Protein AF-A0A2E5I6U4-F1 (afdb_monomer_lite)

Radius of gyration: 14.62 Å; chains: 1; bounding box: 36×22×35 Å

Secondary structure (DSSP, 8-state):
-HHHHHHHHHHHHHHHHHHHHHHHHHHH-TTS-HHHHHHTT-HHHHHHHHHHHHHHHHHHHTT-

pLDDT: mean 90.47, std 5.96, range [66.25, 96.5]

Sequence (64 aa):
MRAIGWSVVAALGFSIGIGLALKVFDMMSTDIEEWEEIKNGNMGVALIFVTLIASVAFLIHKVL

Structure (mmCIF, N/CA/C/O backbone):
data_AF-A0A2E5I6U4-F1
#
_entry.id   AF-A0A2E5I6U4-F1
#
loop_
_atom_site.group_PDB
_atom_site.id
_atom_site.type_symbol
_atom_site.label_atom_id
_atom_site.label_alt_id
_atom_site.label_comp_id
_atom_site.label_asym_id
_atom_site.label_entity_id
_atom_site.label_seq_id
_atom_site.pdbx_PDB_ins_code
_atom_site.Cartn_x
_atom_site.Cartn_y
_atom_site.Cartn_z
_atom_site.occupancy
_atom_site.B_iso_or_equiv
_atom_site.auth_seq_id
_atom_site.auth_comp_id
_atom_site.auth_asym_id
_atom_site.auth_atom_id
_atom_site.pdbx_PDB_model_num
ATOM 1 N N . MET A 1 1 ? 23.593 -13.026 -15.650 1.00 71.31 1 MET A N 1
ATOM 2 C CA . MET A 1 1 ? 23.827 -11.762 -14.906 1.00 71.31 1 MET A CA 1
ATOM 3 C C . MET A 1 1 ? 22.869 -10.632 -15.302 1.00 71.31 1 MET A C 1
ATOM 5 O O . MET A 1 1 ? 22.290 -10.042 -14.405 1.00 71.31 1 MET A O 1
ATOM 9 N N . ARG A 1 2 ? 22.609 -10.360 -16.597 1.00 83.62 2 ARG A N 1
ATOM 10 C CA . ARG A 1 2 ? 21.663 -9.297 -17.031 1.00 83.62 2 ARG A CA 1
ATOM 11 C C . ARG A 1 2 ? 20.224 -9.471 -16.510 1.00 83.62 2 ARG A C 1
ATOM 13 O O . ARG A 1 2 ? 19.627 -8.497 -16.074 1.00 83.62 2 ARG A O 1
ATOM 20 N N . ALA A 1 3 ? 19.697 -10.699 -16.511 1.00 85.75 3 ALA A N 1
ATOM 21 C CA . ALA A 1 3 ? 18.346 -10.991 -16.012 1.00 85.75 3 ALA A CA 1
ATOM 22 C C . ALA A 1 3 ? 18.185 -10.691 -14.510 1.00 85.75 3 ALA A C 1
ATOM 24 O O . ALA A 1 3 ? 17.186 -10.110 -14.104 1.00 85.75 3 ALA A O 1
ATOM 25 N N . ILE A 1 4 ? 19.208 -11.007 -13.708 1.00 90.31 4 ILE A N 1
ATOM 26 C CA . ILE A 1 4 ? 19.222 -10.735 -12.263 1.00 90.31 4 ILE A CA 1
ATOM 27 C C . ILE A 1 4 ? 19.172 -9.220 -12.006 1.00 90.31 4 ILE A C 1
ATOM 29 O O . ILE A 1 4 ? 18.405 -8.757 -11.166 1.00 90.31 4 ILE A O 1
ATOM 33 N N . GLY A 1 5 ? 19.924 -8.430 -12.782 1.00 91.31 5 GLY A N 1
ATOM 34 C CA . GLY A 1 5 ? 19.888 -6.968 -12.686 1.00 91.31 5 GLY A CA 1
ATOM 35 C C . GLY A 1 5 ? 18.493 -6.393 -12.947 1.00 91.31 5 GLY A C 1
ATOM 36 O O . GLY A 1 5 ? 17.991 -5.610 -12.145 1.00 91.31 5 GLY A O 1
ATOM 37 N N . TRP A 1 6 ? 17.827 -6.840 -14.015 1.00 89.88 6 TRP A N 1
ATOM 38 C CA . TRP A 1 6 ? 16.466 -6.392 -14.330 1.00 89.88 6 TRP A CA 1
ATOM 39 C C . TRP A 1 6 ? 15.429 -6.828 -13.294 1.00 89.88 6 TRP A C 1
ATOM 41 O O . TRP A 1 6 ? 14.542 -6.040 -12.977 1.00 89.88 6 TRP A O 1
ATOM 51 N N . SER A 1 7 ? 15.562 -8.021 -12.702 1.00 89.44 7 SER A N 1
ATOM 52 C CA . SER A 1 7 ? 14.660 -8.444 -11.621 1.00 89.44 7 SER A CA 1
ATOM 53 C C . SER A 1 7 ? 14.781 -7.576 -10.366 1.00 89.44 7 SER A C 1
ATOM 55 O O . SER A 1 7 ? 13.770 -7.293 -9.730 1.00 89.44 7 SER A O 1
ATOM 57 N N . VAL A 1 8 ? 15.984 -7.092 -10.036 1.00 92.88 8 VAL A N 1
ATOM 58 C CA . VAL A 1 8 ? 16.184 -6.181 -8.895 1.00 92.88 8 VAL A CA 1
ATOM 59 C C . VAL A 1 8 ? 15.533 -4.828 -9.166 1.00 92.88 8 VAL A C 1
ATOM 61 O O . VAL A 1 8 ? 14.819 -4.308 -8.314 1.00 92.88 8 VAL A O 1
ATOM 64 N N . VAL A 1 9 ? 15.729 -4.275 -10.365 1.00 91.69 9 VAL A N 1
ATOM 65 C CA . VAL A 1 9 ? 15.105 -3.004 -10.760 1.00 91.69 9 VAL A CA 1
ATOM 66 C C . VAL A 1 9 ? 13.579 -3.115 -10.736 1.00 91.69 9 VAL A C 1
ATOM 68 O O . VAL A 1 9 ? 12.913 -2.240 -10.185 1.00 91.69 9 VAL A O 1
ATOM 71 N N . ALA A 1 10 ? 13.027 -4.212 -11.264 1.00 88.25 10 ALA A N 1
ATOM 72 C CA . ALA A 1 10 ? 11.593 -4.475 -11.228 1.00 88.25 10 ALA A CA 1
ATOM 73 C C . ALA A 1 10 ? 11.065 -4.582 -9.787 1.00 88.25 10 ALA A C 1
ATOM 75 O O . ALA A 1 10 ? 10.058 -3.958 -9.463 1.00 88.25 10 ALA A O 1
ATOM 76 N N . ALA A 1 11 ? 11.764 -5.302 -8.903 1.00 90.12 11 ALA A N 1
ATOM 77 C CA . ALA A 1 11 ? 11.378 -5.439 -7.498 1.00 90.12 11 ALA A CA 1
ATOM 78 C C . ALA A 1 11 ? 11.389 -4.094 -6.749 1.00 90.12 11 ALA A C 1
ATOM 80 O O . ALA A 1 11 ? 10.470 -3.801 -5.983 1.00 90.12 11 ALA A O 1
ATOM 81 N N . LEU A 1 12 ? 12.392 -3.248 -7.002 1.00 93.38 12 LEU A N 1
ATOM 82 C CA . LEU A 1 12 ? 12.463 -1.909 -6.416 1.00 93.38 12 LEU A CA 1
ATOM 83 C C . LEU A 1 12 ? 11.317 -1.022 -6.911 1.00 93.38 12 LEU A C 1
ATOM 85 O O . LEU A 1 12 ? 10.606 -0.445 -6.090 1.00 93.38 12 LEU A O 1
ATOM 89 N N . GLY A 1 13 ? 11.078 -0.972 -8.224 1.00 90.44 13 GLY A N 1
ATOM 90 C CA . GLY A 1 13 ? 9.947 -0.230 -8.790 1.00 90.44 13 GLY A CA 1
ATOM 91 C C . GLY A 1 13 ? 8.602 -0.697 -8.224 1.00 90.44 13 GLY A C 1
ATOM 92 O O . GLY A 1 13 ? 7.757 0.124 -7.869 1.00 90.44 13 GLY A O 1
ATOM 93 N N . PHE A 1 14 ? 8.438 -2.009 -8.050 1.00 88.88 14 PHE A N 1
ATOM 94 C CA . PHE A 1 14 ? 7.243 -2.606 -7.462 1.00 88.88 14 PHE A CA 1
ATOM 95 C C . PHE A 1 14 ? 7.027 -2.186 -6.003 1.00 88.88 14 PHE A C 1
ATOM 97 O O . PHE A 1 14 ? 5.926 -1.771 -5.638 1.00 88.88 14 PHE A O 1
ATOM 104 N N . SER A 1 15 ? 8.080 -2.229 -5.178 1.00 91.38 15 SER A N 1
ATOM 105 C CA . SER A 1 15 ? 8.004 -1.805 -3.773 1.00 91.38 15 SER A CA 1
ATOM 106 C C . SER A 1 15 ? 7.593 -0.338 -3.625 1.00 91.38 15 SER A C 1
ATOM 108 O O . SER A 1 15 ? 6.775 -0.011 -2.766 1.00 91.38 15 SER A O 1
ATOM 110 N N . ILE A 1 16 ? 8.088 0.531 -4.513 1.00 92.44 16 ILE A N 1
ATOM 111 C CA . ILE A 1 16 ? 7.726 1.951 -4.541 1.00 92.44 16 ILE A CA 1
ATOM 112 C C . ILE A 1 16 ? 6.255 2.114 -4.937 1.00 92.44 16 ILE A C 1
ATOM 114 O O . ILE A 1 16 ? 5.527 2.855 -4.280 1.00 92.44 16 ILE A O 1
ATOM 118 N N . GLY A 1 17 ? 5.796 1.396 -5.967 1.00 90.19 17 GLY A N 1
ATOM 119 C CA . GLY A 1 17 ? 4.400 1.432 -6.410 1.00 90.19 17 GLY A CA 1
ATOM 120 C C . GLY A 1 17 ? 3.415 1.015 -5.314 1.00 90.19 17 GLY A C 1
ATOM 121 O O . GLY A 1 17 ? 2.437 1.722 -5.070 1.00 90.19 17 GLY A O 1
ATOM 122 N N . ILE A 1 18 ? 3.698 -0.083 -4.605 1.00 92.44 18 ILE A N 1
ATOM 123 C CA . ILE A 1 18 ? 2.878 -0.524 -3.465 1.00 92.44 18 ILE A CA 1
ATOM 124 C C . ILE A 1 18 ? 2.920 0.502 -2.329 1.00 92.44 18 ILE A C 1
ATOM 126 O O . ILE A 1 18 ? 1.872 0.852 -1.792 1.00 92.44 18 ILE A O 1
ATOM 130 N N . GLY A 1 19 ? 4.106 1.003 -1.974 1.00 93.06 19 GLY A N 1
ATOM 131 C CA . GLY A 1 19 ? 4.256 1.983 -0.897 1.00 93.06 19 GLY A CA 1
ATOM 132 C C . GLY A 1 19 ? 3.463 3.266 -1.154 1.00 93.06 19 GLY A C 1
ATOM 133 O O . GLY A 1 19 ? 2.808 3.775 -0.248 1.00 93.06 19 GLY A O 1
ATOM 134 N N . LEU A 1 20 ? 3.454 3.753 -2.398 1.00 94.19 20 LEU A N 1
ATOM 135 C CA . LEU A 1 20 ? 2.644 4.906 -2.795 1.00 94.19 20 LEU A CA 1
ATOM 136 C C . LEU A 1 20 ? 1.145 4.613 -2.717 1.00 94.19 20 LEU A C 1
ATOM 138 O O . LEU A 1 20 ? 0.405 5.438 -2.192 1.00 94.19 20 LEU A O 1
ATOM 142 N N . ALA A 1 21 ? 0.695 3.451 -3.194 1.00 92.56 21 ALA A N 1
ATOM 143 C CA . ALA A 1 21 ? -0.715 3.074 -3.119 1.00 92.56 21 ALA A CA 1
ATOM 144 C C . ALA A 1 21 ? -1.208 3.001 -1.666 1.00 92.56 21 ALA A C 1
ATOM 146 O O . ALA A 1 21 ? -2.257 3.556 -1.348 1.00 92.56 21 ALA A O 1
ATOM 147 N N . LEU A 1 22 ? -0.419 2.384 -0.780 1.00 93.81 22 LEU A N 1
ATOM 148 C CA . LEU A 1 22 ? -0.712 2.332 0.653 1.00 93.81 22 LEU A CA 1
ATOM 149 C C . LEU A 1 22 ? -0.728 3.730 1.274 1.00 93.81 22 LEU A C 1
ATOM 151 O O . LEU A 1 22 ? -1.624 4.032 2.053 1.00 93.81 22 LEU A O 1
ATOM 155 N N . LYS A 1 23 ? 0.221 4.602 0.908 1.00 92.88 23 LYS A N 1
ATOM 156 C CA . LYS A 1 23 ? 0.268 5.959 1.459 1.00 92.88 23 LYS A CA 1
ATOM 157 C C . LYS A 1 23 ? -0.908 6.821 1.004 1.00 92.88 23 LYS A C 1
ATOM 159 O O . LYS A 1 23 ? -1.434 7.594 1.793 1.00 92.88 23 LYS A O 1
ATOM 164 N N . VAL A 1 24 ? -1.313 6.701 -0.259 1.00 93.94 24 VAL A N 1
ATOM 165 C CA . VAL A 1 24 ? -2.499 7.396 -0.776 1.00 93.94 24 VAL A CA 1
ATOM 166 C C . VAL A 1 24 ? -3.757 6.875 -0.092 1.00 93.94 24 VAL A C 1
ATOM 168 O O . VAL A 1 24 ? -4.620 7.678 0.237 1.00 93.94 24 VAL A O 1
ATOM 171 N N . PHE A 1 25 ? -3.851 5.565 0.150 1.00 93.19 25 PHE A N 1
ATOM 172 C CA . PHE A 1 25 ? -4.966 4.989 0.897 1.00 93.19 25 PHE A CA 1
ATOM 173 C C . PHE A 1 25 ? -5.052 5.582 2.310 1.00 93.19 25 PHE A C 1
ATOM 175 O O . PHE A 1 25 ? -6.049 6.220 2.608 1.00 93.19 25 PHE A O 1
ATOM 182 N N . ASP A 1 26 ? -3.970 5.501 3.089 1.00 92.56 26 ASP A N 1
ATOM 183 C CA . ASP A 1 26 ? -3.818 6.095 4.433 1.00 92.56 26 ASP A CA 1
ATOM 184 C C . ASP A 1 26 ? -4.196 7.590 4.476 1.00 92.56 26 ASP A C 1
ATOM 186 O O . ASP A 1 26 ? -4.867 8.063 5.387 1.00 92.56 26 ASP A O 1
ATOM 190 N N . MET A 1 27 ? -3.834 8.357 3.442 1.00 92.62 27 MET A N 1
ATOM 191 C CA . MET A 1 27 ? -4.221 9.771 3.336 1.00 92.62 27 MET A CA 1
ATOM 192 C C . MET A 1 27 ? -5.715 9.997 3.073 1.00 92.62 27 MET A C 1
ATOM 194 O O . MET A 1 27 ? -6.218 11.083 3.352 1.00 92.62 27 MET A O 1
ATOM 198 N N . MET A 1 28 ? -6.407 9.026 2.483 1.00 92.94 28 MET A N 1
ATOM 199 C CA . MET A 1 28 ? -7.840 9.102 2.194 1.00 92.94 28 MET A CA 1
ATOM 200 C C . MET A 1 28 ? -8.687 8.600 3.369 1.00 92.94 28 MET A C 1
ATOM 202 O O . MET A 1 28 ? -9.830 9.028 3.508 1.00 92.94 28 MET A O 1
ATOM 206 N N . SER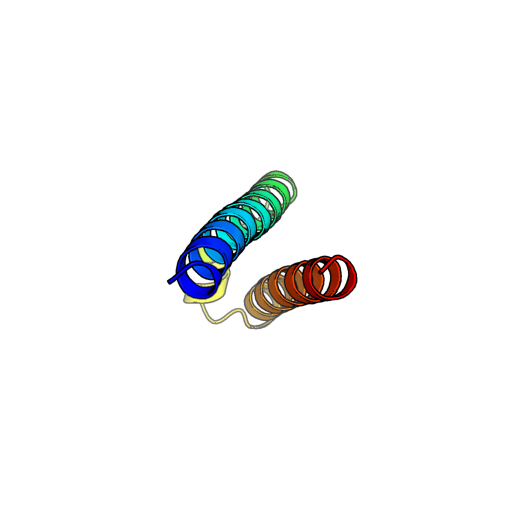 A 1 29 ? -8.147 7.713 4.206 1.00 89.81 29 SER A N 1
ATOM 207 C CA . SER A 1 29 ? -8.814 7.109 5.366 1.00 89.81 29 SER A CA 1
ATOM 208 C C . SER A 1 29 ? -8.438 7.770 6.696 1.00 89.81 29 SER A C 1
ATOM 210 O O . SER A 1 29 ? -8.400 7.116 7.731 1.00 89.81 29 SER A O 1
ATOM 212 N N . THR A 1 30 ? -8.273 9.097 6.701 1.00 86.12 30 THR A N 1
ATOM 213 C CA . THR A 1 30 ? -7.877 9.897 7.880 1.00 86.12 30 THR A CA 1
ATOM 214 C C . THR A 1 30 ? -8.745 9.729 9.130 1.00 86.12 30 THR A C 1
ATOM 216 O O . THR A 1 30 ? -8.310 10.109 10.214 1.00 86.12 30 THR A O 1
ATOM 219 N N . ASP A 1 31 ? -9.957 9.191 8.997 1.00 88.62 31 ASP A N 1
ATOM 220 C CA . ASP A 1 31 ? -10.895 9.004 10.107 1.00 88.62 31 ASP A CA 1
ATOM 221 C C . ASP A 1 31 ? -10.689 7.680 10.874 1.00 88.62 31 ASP A C 1
ATOM 223 O O . ASP A 1 31 ? -11.334 7.471 11.902 1.00 88.62 31 ASP A O 1
ATOM 227 N N . ILE A 1 32 ? -9.830 6.771 10.390 1.00 89.62 32 ILE A N 1
ATOM 228 C CA . ILE A 1 32 ? -9.636 5.422 10.950 1.00 89.62 32 ILE A CA 1
ATOM 229 C C . ILE A 1 32 ? -8.135 5.132 11.088 1.00 89.62 32 ILE A C 1
ATOM 231 O O . ILE A 1 32 ? -7.412 5.265 10.111 1.00 89.62 32 ILE A O 1
ATOM 235 N N . GLU A 1 33 ? -7.662 4.668 12.256 1.00 90.62 33 GLU A N 1
ATOM 236 C CA . GLU A 1 33 ? -6.290 4.141 12.369 1.00 90.62 33 GLU A CA 1
ATOM 237 C C . GLU A 1 33 ? -6.239 2.668 11.937 1.00 90.62 33 GLU A C 1
ATOM 239 O O . GLU A 1 33 ? -6.518 1.743 12.699 1.00 90.62 33 GLU A O 1
ATOM 244 N N . GLU A 1 34 ? -5.853 2.419 10.693 1.00 90.62 34 GLU A N 1
ATOM 245 C CA . GLU A 1 34 ? -5.973 1.105 10.061 1.00 90.62 34 GLU A CA 1
ATOM 246 C C . GLU A 1 34 ? -5.042 0.064 10.673 1.00 90.62 34 GLU A C 1
ATOM 248 O O . GLU A 1 34 ? -5.388 -1.115 10.775 1.00 90.62 34 GLU A O 1
ATOM 253 N N . TRP A 1 35 ? -3.850 0.486 11.093 1.00 89.75 35 TRP A N 1
ATOM 254 C CA . TRP A 1 35 ? -2.887 -0.411 11.722 1.00 89.75 35 TRP A CA 1
ATOM 255 C C . TRP A 1 35 ? -3.334 -0.849 13.118 1.00 89.75 35 TRP A C 1
ATOM 257 O O . TRP A 1 35 ? -3.091 -2.000 13.486 1.00 89.75 3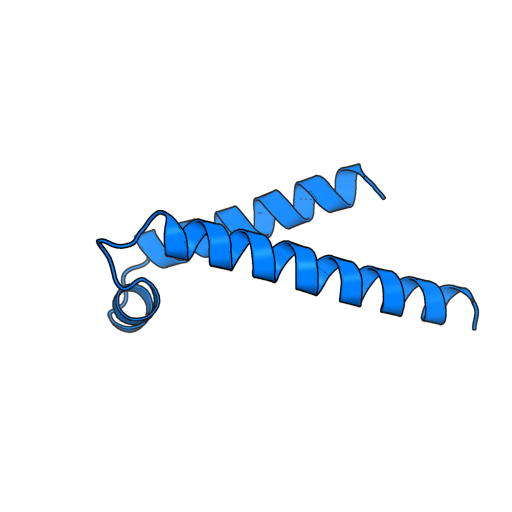5 TRP A O 1
ATOM 267 N N . GLU A 1 36 ? -3.991 0.018 13.885 1.00 94.50 36 GLU A N 1
ATOM 268 C CA . GLU A 1 36 ? -4.636 -0.342 15.150 1.00 94.50 36 GLU A CA 1
ATOM 269 C C . GLU A 1 36 ? -5.864 -1.219 14.924 1.00 94.50 36 GLU A C 1
ATOM 271 O O . GLU A 1 36 ? -5.976 -2.257 15.573 1.00 94.50 36 GLU A O 1
ATOM 276 N N . GLU A 1 37 ? -6.714 -0.907 13.945 1.00 93.50 37 GLU A N 1
ATOM 277 C CA . GLU A 1 37 ? -7.857 -1.753 13.578 1.00 93.50 37 GLU A CA 1
ATOM 278 C C . GLU A 1 37 ? -7.418 -3.184 13.228 1.00 93.50 37 GLU A C 1
ATOM 280 O O . GLU A 1 37 ? -7.979 -4.161 13.733 1.00 93.50 37 GLU A O 1
ATOM 285 N N . ILE A 1 38 ? -6.359 -3.341 12.425 1.00 94.50 38 ILE A N 1
ATOM 286 C CA . ILE A 1 38 ? -5.803 -4.659 12.084 1.00 94.50 38 ILE A CA 1
ATOM 287 C C . ILE A 1 38 ? -5.254 -5.368 13.332 1.00 94.50 38 ILE A C 1
ATOM 289 O O . ILE A 1 38 ? -5.503 -6.563 13.510 1.00 94.50 38 ILE A O 1
ATOM 293 N N . LYS A 1 39 ? -4.535 -4.659 14.216 1.00 94.44 39 LYS A N 1
ATOM 294 C CA . LYS A 1 39 ? -4.022 -5.229 15.481 1.00 94.44 39 LYS A CA 1
ATOM 295 C C . LYS A 1 39 ? -5.148 -5.658 16.422 1.00 94.44 39 LYS A C 1
ATOM 297 O O . LYS A 1 39 ? -5.011 -6.676 1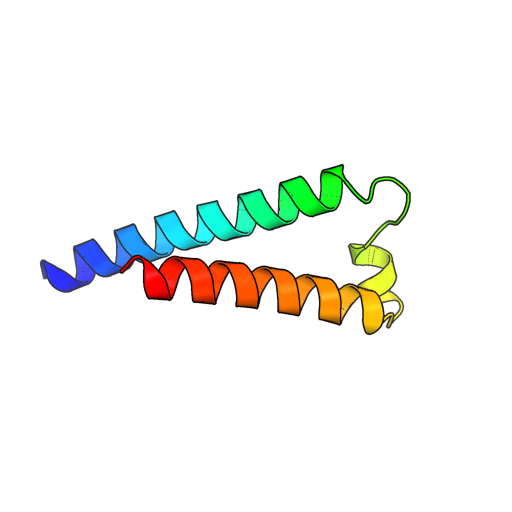7.095 1.00 94.44 39 LYS A O 1
ATOM 302 N N . ASN A 1 40 ? -6.259 -4.929 16.423 1.00 96.50 40 ASN A N 1
ATOM 303 C CA . ASN A 1 40 ? -7.465 -5.232 17.191 1.00 96.50 40 ASN A CA 1
ATOM 304 C C . ASN A 1 40 ? -8.302 -6.366 16.570 1.00 96.50 40 ASN A C 1
ATOM 306 O O . ASN A 1 40 ? -9.342 -6.741 17.110 1.00 96.50 40 ASN A O 1
ATOM 310 N N . GLY A 1 41 ? -7.839 -6.957 15.463 1.00 95.31 41 GLY A N 1
ATOM 311 C CA . GLY A 1 41 ? -8.460 -8.118 14.830 1.00 95.31 41 GLY A CA 1
ATOM 312 C C . GLY A 1 41 ? -9.523 -7.770 13.790 1.00 95.31 41 GLY A C 1
ATOM 313 O O . GLY A 1 41 ? -10.274 -8.654 13.371 1.00 95.31 41 GLY A O 1
A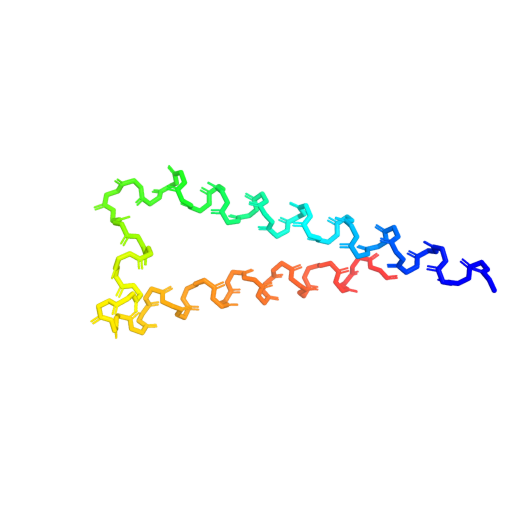TOM 314 N N . ASN A 1 42 ? -9.597 -6.515 13.337 1.00 96.06 42 ASN A N 1
ATOM 315 C CA . ASN A 1 42 ? -10.529 -6.112 12.292 1.00 96.06 42 ASN A CA 1
ATOM 316 C C . ASN A 1 42 ? -10.099 -6.673 10.927 1.00 96.06 42 ASN A C 1
ATOM 318 O O . ASN A 1 42 ? -9.330 -6.074 10.169 1.00 96.06 42 ASN A O 1
ATOM 322 N N . MET A 1 43 ? -10.639 -7.846 10.589 1.00 94.75 43 MET A N 1
ATOM 323 C CA . MET A 1 43 ? -10.375 -8.503 9.307 1.00 94.75 43 MET A CA 1
ATOM 324 C C . MET A 1 43 ? -10.854 -7.684 8.102 1.00 94.75 43 MET A C 1
ATOM 326 O O . MET A 1 43 ? -10.312 -7.852 7.014 1.00 94.75 43 MET A O 1
ATOM 330 N N . GLY A 1 44 ? -11.850 -6.804 8.266 1.00 94.69 44 GLY A N 1
ATOM 331 C CA . GLY A 1 44 ? -12.360 -5.972 7.176 1.00 94.69 44 GLY A CA 1
ATOM 332 C C . GLY A 1 44 ? -11.283 -5.031 6.643 1.00 94.69 44 GLY A C 1
ATOM 333 O O . GLY A 1 44 ? -10.998 -5.028 5.446 1.00 94.69 44 GLY A O 1
ATOM 334 N N . VAL A 1 45 ? -10.615 -4.312 7.545 1.00 93.81 45 VAL A N 1
ATOM 335 C CA . VAL A 1 45 ? -9.510 -3.404 7.199 1.00 93.81 45 VAL A CA 1
ATOM 336 C C . VAL A 1 45 ? -8.327 -4.177 6.608 1.00 93.81 45 VAL A C 1
ATOM 338 O O . VAL A 1 45 ? -7.775 -3.780 5.580 1.00 93.81 45 VAL A O 1
ATOM 341 N N . ALA A 1 46 ? -7.998 -5.344 7.173 1.00 94.75 46 ALA A N 1
ATOM 342 C CA . ALA A 1 46 ? -6.945 -6.207 6.635 1.00 94.75 46 ALA A CA 1
ATOM 343 C C . ALA A 1 46 ? -7.233 -6.655 5.189 1.00 94.75 46 ALA A C 1
ATOM 345 O O . ALA A 1 46 ? -6.347 -6.619 4.332 1.00 94.75 46 ALA A O 1
ATOM 346 N N . LEU A 1 47 ? -8.477 -7.043 4.890 1.00 96.44 47 LEU A N 1
ATOM 347 C CA . LEU A 1 47 ? -8.883 -7.455 3.545 1.00 96.44 47 LEU A CA 1
ATOM 348 C C . LEU A 1 47 ? -8.823 -6.302 2.541 1.00 96.44 47 LEU A C 1
ATOM 350 O O . LEU A 1 47 ? -8.469 -6.538 1.384 1.00 96.44 47 LEU A O 1
ATOM 354 N N . ILE A 1 48 ? -9.108 -5.068 2.964 1.00 94.44 48 ILE A N 1
ATOM 355 C CA . ILE A 1 48 ? -8.948 -3.886 2.108 1.00 94.44 48 ILE A CA 1
ATOM 356 C C . ILE A 1 48 ? -7.474 -3.710 1.721 1.00 94.44 48 ILE A C 1
ATOM 358 O O . ILE A 1 48 ? -7.172 -3.595 0.533 1.00 94.44 48 ILE A O 1
ATOM 362 N N . PHE A 1 49 ? -6.549 -3.790 2.684 1.00 93.62 49 PHE A N 1
ATOM 363 C CA . PHE A 1 49 ? -5.107 -3.705 2.419 1.00 93.62 49 PHE A CA 1
ATOM 364 C C . PHE A 1 49 ? -4.624 -4.817 1.479 1.00 93.62 49 PHE A C 1
ATOM 366 O O . PHE A 1 49 ? -3.918 -4.550 0.506 1.00 93.62 49 PHE A O 1
ATOM 373 N N . VAL A 1 50 ? -5.040 -6.064 1.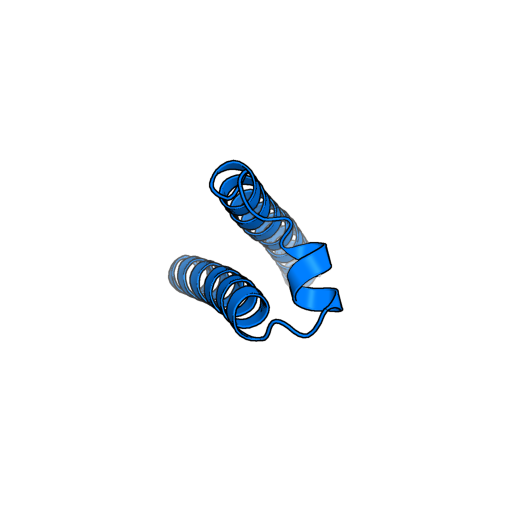723 1.00 95.31 50 VAL A N 1
ATOM 374 C CA . VAL A 1 50 ? -4.695 -7.203 0.855 1.00 95.31 50 VAL A CA 1
ATOM 375 C C . VAL A 1 50 ? -5.234 -6.996 -0.560 1.00 95.31 50 VAL A C 1
ATOM 377 O O . VAL A 1 50 ? -4.510 -7.215 -1.531 1.00 95.31 50 VAL A O 1
ATOM 380 N N . THR A 1 51 ? -6.476 -6.531 -0.692 1.00 95.81 51 THR A N 1
ATOM 381 C CA . THR A 1 51 ? -7.109 -6.280 -1.994 1.00 95.81 51 THR A CA 1
ATOM 382 C C . THR A 1 51 ? -6.417 -5.146 -2.743 1.00 95.81 51 THR A C 1
ATOM 384 O O . THR A 1 51 ? -6.200 -5.258 -3.950 1.00 95.81 51 THR A O 1
ATOM 387 N N . LEU A 1 52 ? -6.014 -4.081 -2.047 1.00 94.38 52 LEU A N 1
ATOM 388 C CA . LEU A 1 52 ? -5.252 -2.976 -2.624 1.00 94.38 52 LEU A CA 1
ATOM 389 C C . LEU A 1 52 ? -3.907 -3.465 -3.175 1.00 94.38 52 LEU A C 1
ATOM 391 O O . LEU A 1 52 ? -3.592 -3.223 -4.341 1.00 94.38 52 LEU A O 1
ATOM 395 N N . ILE A 1 53 ? -3.149 -4.217 -2.371 1.00 94.00 53 ILE A N 1
ATOM 396 C CA . ILE A 1 53 ? -1.860 -4.788 -2.782 1.00 94.00 53 ILE A CA 1
ATOM 397 C C . ILE A 1 53 ? -2.045 -5.731 -3.977 1.00 94.00 53 ILE A C 1
ATOM 399 O O . ILE A 1 53 ? -1.313 -5.624 -4.961 1.00 94.00 53 ILE A O 1
ATOM 403 N N . ALA A 1 54 ? -3.045 -6.617 -3.934 1.00 94.38 54 ALA A N 1
ATOM 404 C CA . ALA A 1 54 ? -3.344 -7.543 -5.024 1.00 94.38 54 ALA A CA 1
ATOM 405 C C . ALA A 1 54 ? -3.746 -6.813 -6.316 1.00 94.38 54 ALA A C 1
ATOM 407 O O . ALA A 1 54 ? -3.312 -7.194 -7.402 1.00 94.38 54 ALA A O 1
ATOM 408 N N . SER A 1 55 ? -4.522 -5.733 -6.208 1.00 92.62 55 SER A N 1
ATOM 409 C CA . SER A 1 55 ? -4.941 -4.920 -7.355 1.00 92.62 55 SER A CA 1
ATOM 410 C C . SER A 1 55 ? -3.750 -4.232 -8.020 1.00 92.62 55 SER A C 1
ATOM 412 O O . SER A 1 55 ? -3.611 -4.280 -9.242 1.00 92.62 55 SER A O 1
ATOM 414 N N . VAL A 1 56 ? -2.846 -3.647 -7.227 1.00 90.50 56 VAL A N 1
ATOM 415 C CA . VAL A 1 56 ? -1.599 -3.043 -7.728 1.00 90.50 56 VAL A CA 1
ATOM 416 C C . VAL A 1 56 ? -0.699 -4.107 -8.358 1.00 90.50 56 VAL A C 1
ATOM 418 O O . VAL A 1 56 ? -0.159 -3.893 -9.444 1.00 90.50 56 VAL A O 1
ATOM 421 N N . ALA A 1 57 ? -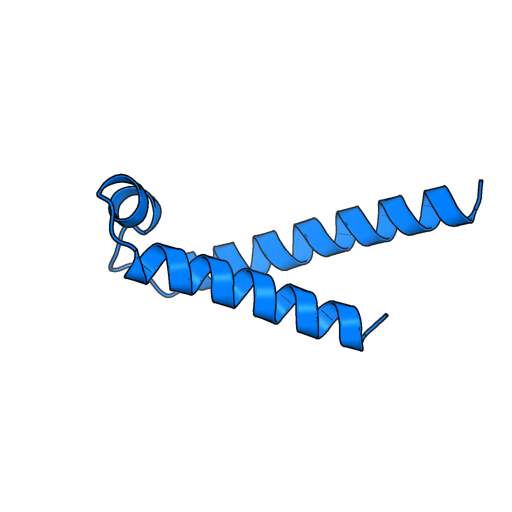0.589 -5.280 -7.729 1.00 89.25 57 ALA A N 1
ATOM 422 C CA . ALA A 1 57 ? 0.166 -6.407 -8.264 1.00 89.25 57 ALA A CA 1
ATOM 423 C C . ALA A 1 57 ? -0.353 -6.851 -9.637 1.00 89.25 57 ALA A C 1
ATOM 425 O O . ALA A 1 57 ? 0.429 -7.015 -10.574 1.00 89.25 57 ALA A O 1
ATOM 426 N N . PHE A 1 58 ? -1.673 -6.983 -9.774 1.00 91.31 58 PHE A N 1
ATOM 427 C CA . PHE A 1 58 ? -2.316 -7.358 -11.028 1.00 91.31 58 PHE A CA 1
ATOM 428 C C . PHE A 1 58 ? -2.128 -6.295 -12.117 1.00 91.31 58 PHE A C 1
ATOM 430 O O . PHE A 1 58 ? -1.832 -6.622 -13.268 1.00 91.31 58 PHE A O 1
ATOM 437 N N . LEU A 1 59 ? -2.238 -5.016 -11.752 1.00 87.19 59 LEU A N 1
ATOM 438 C CA . LEU A 1 59 ? -2.037 -3.900 -12.674 1.00 87.19 59 LEU A CA 1
ATOM 439 C C . LEU A 1 59 ? -0.612 -3.896 -13.239 1.00 87.19 59 LEU A C 1
ATOM 441 O O . LEU A 1 59 ? -0.431 -3.724 -14.443 1.00 87.19 59 LEU A O 1
ATOM 445 N N . ILE A 1 60 ? 0.387 -4.147 -12.391 1.00 80.81 60 ILE A N 1
ATOM 446 C CA . ILE A 1 60 ? 1.793 -4.196 -12.806 1.00 80.81 60 ILE A CA 1
ATOM 447 C C . ILE A 1 60 ? 2.088 -5.459 -13.617 1.00 80.81 60 ILE A C 1
ATOM 449 O O . ILE A 1 60 ? 2.782 -5.371 -14.627 1.00 80.81 60 ILE A O 1
ATOM 453 N N . HIS A 1 61 ? 1.522 -6.611 -13.248 1.00 80.94 61 HIS A N 1
ATOM 454 C CA . HIS A 1 61 ? 1.646 -7.830 -14.051 1.00 80.94 61 HIS A CA 1
ATOM 455 C C . HIS A 1 61 ? 1.140 -7.631 -15.484 1.00 80.94 61 HIS A C 1
ATOM 457 O O . HIS A 1 61 ? 1.762 -8.117 -16.416 1.00 80.94 61 HIS A O 1
ATOM 463 N N . LYS A 1 62 ? 0.051 -6.878 -15.669 1.00 79.25 62 LYS A N 1
ATOM 464 C CA . LYS A 1 62 ? -0.493 -6.550 -16.994 1.00 79.25 62 LYS A CA 1
ATOM 465 C C . LYS A 1 62 ? 0.389 -5.581 -17.801 1.00 79.25 62 LYS A C 1
ATOM 467 O O . LYS A 1 62 ? 0.188 -5.447 -19.006 1.00 79.25 62 LYS A O 1
ATOM 472 N N . VAL A 1 63 ? 1.293 -4.850 -17.149 1.00 70.12 63 VAL A N 1
ATOM 473 C CA . VAL A 1 63 ? 2.197 -3.877 -17.790 1.00 70.12 63 VAL A CA 1
ATOM 474 C C . VAL A 1 63 ? 3.534 -4.506 -18.206 1.00 70.12 63 VAL A C 1
ATOM 476 O O . VAL A 1 63 ? 4.143 -4.012 -19.154 1.00 70.12 63 VAL A O 1
ATOM 479 N N . LEU A 1 64 ? 3.985 -5.551 -17.505 1.00 66.25 64 LEU A N 1
ATOM 480 C CA . LEU A 1 64 ? 5.217 -6.302 -17.792 1.00 66.25 64 LEU A CA 1
ATOM 481 C C . LEU A 1 64 ? 5.034 -7.298 -18.945 1.00 66.25 64 LEU A C 1
ATOM 483 O O . LEU A 1 64 ? 6.016 -7.464 -19.703 1.00 66.25 64 LEU A O 1
#

Foldseek 3Di:
DVVVVVVVVLVVVLVVQLVVLVVVVCVVPVVDDLVVCVVVVNVVSVVVSVVSSVVSVVVVVVVD